Protein AF-A0A3B8RWH2-F1 (afdb_monomer_lite)

Secondary structure (DSSP, 8-state):
---PPPHHHHHHHHHHHHHHHHHSSPPPHHHHHHHHT--HHHHHHHHTT-

Structure (mmCIF, N/CA/C/O backbone):
data_AF-A0A3B8RWH2-F1
#
_entry.id   AF-A0A3B8RWH2-F1
#
loop_
_atom_site.group_PDB
_atom_site.id
_atom_site.type_symbol
_atom_site.label_atom_id
_atom_site.label_alt_id
_atom_site.label_comp_id
_atom_site.label_asym_id
_atom_site.label_entity_id
_atom_site.label_seq_id
_atom_site.pdbx_PDB_ins_code
_atom_site.Cartn_x
_atom_site.Cartn_y
_atom_site.Cartn_z
_atom_site.occupancy
_atom_site.B_iso_or_equiv
_atom_site.auth_seq_id
_atom_site.auth_comp_id
_atom_site.auth_asym_id
_atom_site.auth_atom_id
_atom_site.pdbx_PDB_model_num
ATOM 1 N N . MET A 1 1 ? -17.726 -11.880 14.393 1.00 44.94 1 MET A N 1
ATOM 2 C CA . MET A 1 1 ? -18.106 -10.521 13.956 1.00 44.94 1 MET A CA 1
ATOM 3 C C . MET A 1 1 ? -17.313 -10.225 12.697 1.00 44.94 1 MET A C 1
ATOM 5 O O . MET A 1 1 ? -16.091 -10.182 12.791 1.00 44.94 1 MET A O 1
ATOM 9 N N . GLU A 1 2 ? -17.961 -10.122 11.534 1.00 55.22 2 GLU A N 1
ATOM 10 C CA . GLU A 1 2 ? -17.283 -9.662 10.312 1.00 55.22 2 GLU A CA 1
ATOM 11 C C . GLU A 1 2 ? -16.646 -8.301 10.603 1.00 55.22 2 GLU A C 1
ATOM 13 O O . GLU A 1 2 ? -17.347 -7.322 10.870 1.00 55.22 2 GLU A O 1
ATOM 18 N N . HIS A 1 3 ? -15.317 -8.244 10.621 1.00 61.50 3 HIS A N 1
ATOM 19 C CA . HIS A 1 3 ? -14.608 -6.980 10.725 1.00 61.50 3 HIS A CA 1
ATOM 20 C C . HIS A 1 3 ? -14.722 -6.303 9.366 1.00 61.50 3 HIS A C 1
ATOM 22 O O . HIS A 1 3 ? -13.969 -6.601 8.443 1.00 61.50 3 HIS A O 1
ATOM 28 N N . LYS A 1 4 ? -15.720 -5.425 9.222 1.00 83.25 4 LYS A N 1
ATOM 29 C CA . LYS A 1 4 ? -15.826 -4.573 8.040 1.00 83.25 4 LYS A CA 1
ATOM 30 C C . LYS A 1 4 ? -14.533 -3.780 7.914 1.00 83.25 4 LYS A C 1
ATOM 32 O O . LYS A 1 4 ? -14.205 -2.986 8.795 1.00 83.25 4 LYS A O 1
ATOM 37 N N . TYR A 1 5 ? -13.829 -3.991 6.808 1.00 88.81 5 TYR A N 1
ATOM 38 C CA . TYR A 1 5 ? -12.677 -3.186 6.442 1.00 88.81 5 TYR A CA 1
ATOM 39 C C . TYR A 1 5 ? -13.025 -1.700 6.509 1.00 88.81 5 TYR A C 1
ATOM 41 O O . TYR A 1 5 ? -14.090 -1.258 6.065 1.00 88.81 5 TYR A O 1
ATOM 49 N N . THR A 1 6 ? -12.099 -0.911 7.040 1.00 93.94 6 THR A N 1
ATOM 50 C CA . THR A 1 6 ? -12.191 0.544 6.946 1.00 93.94 6 THR A CA 1
ATOM 51 C C . THR A 1 6 ? -12.130 0.970 5.481 1.00 93.94 6 THR A C 1
ATOM 53 O O . THR A 1 6 ? -11.572 0.276 4.629 1.00 93.94 6 THR A O 1
ATOM 56 N N . GLN A 1 7 ? -12.628 2.170 5.173 1.00 94.00 7 GLN A N 1
ATOM 57 C CA . GLN A 1 7 ? -12.525 2.714 3.814 1.00 94.00 7 GLN A CA 1
ATOM 58 C C . GLN A 1 7 ? -11.071 2.763 3.313 1.00 94.00 7 GLN A C 1
ATOM 60 O O . GLN A 1 7 ? -10.818 2.573 2.126 1.00 94.00 7 GLN A O 1
ATOM 65 N N . LYS A 1 8 ? -10.102 3.001 4.210 1.00 94.25 8 LYS A N 1
ATOM 66 C CA . LYS A 1 8 ? -8.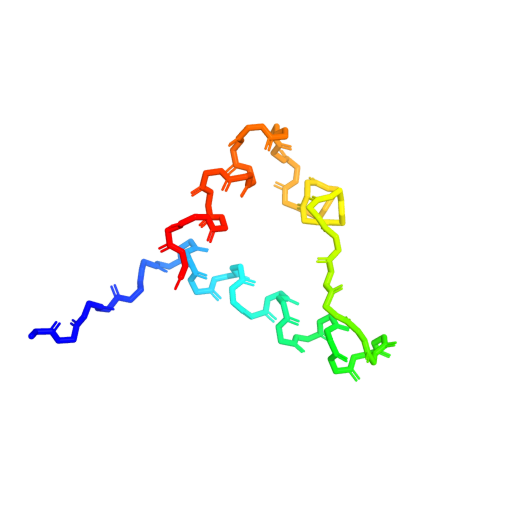677 3.026 3.857 1.00 94.25 8 LYS A CA 1
ATOM 67 C C . LYS A 1 8 ? -8.165 1.628 3.506 1.00 94.25 8 LYS A C 1
ATOM 69 O O . LYS A 1 8 ? -7.524 1.484 2.471 1.00 94.25 8 LYS A O 1
ATOM 74 N N . GLN A 1 9 ? -8.495 0.615 4.306 1.00 95.88 9 GLN A N 1
ATOM 75 C CA . GLN A 1 9 ? -8.155 -0.781 4.009 1.00 95.88 9 GLN A CA 1
ATOM 76 C C . GLN A 1 9 ? -8.795 -1.242 2.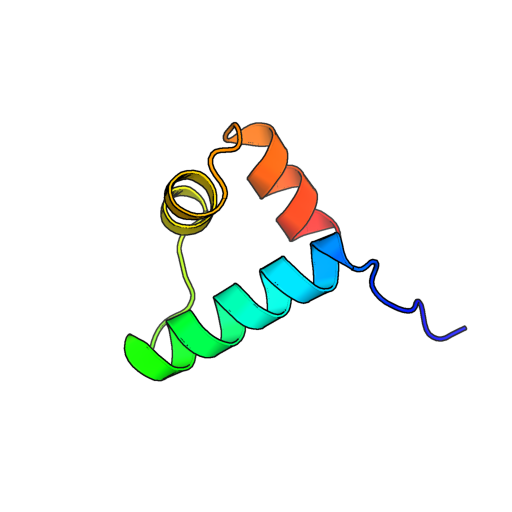691 1.00 95.88 9 GLN A C 1
ATOM 78 O O . GLN A 1 9 ? -8.116 -1.813 1.844 1.00 95.88 9 GLN A O 1
ATOM 83 N N . GLY A 1 10 ? -10.059 -0.879 2.447 1.00 96.19 10 GLY A N 1
ATOM 84 C CA . GLY A 1 10 ? -10.742 -1.163 1.182 1.00 96.19 10 GLY A CA 1
ATOM 85 C C . GLY A 1 10 ? -10.024 -0.586 -0.046 1.00 96.19 10 GLY A C 1
ATOM 86 O O . GLY A 1 10 ? -9.931 -1.255 -1.071 1.00 96.19 10 GLY A O 1
ATOM 87 N N . LYS A 1 11 ? -9.447 0.621 0.055 1.00 96.69 11 LYS A N 1
ATOM 88 C CA . LYS A 1 11 ? -8.634 1.209 -1.028 1.00 96.69 11 LYS A CA 1
ATOM 89 C C . LYS A 1 11 ? -7.349 0.420 -1.292 1.00 96.69 11 LYS A C 1
ATOM 91 O O . LYS A 1 11 ? -6.984 0.254 -2.452 1.00 96.69 11 LYS A O 1
ATOM 96 N N . TYR A 1 12 ? -6.682 -0.070 -0.247 1.00 97.25 12 TYR A N 1
ATOM 97 C CA . TYR A 1 12 ? -5.494 -0.916 -0.402 1.00 97.25 12 TYR A CA 1
ATOM 98 C C . TYR A 1 12 ? -5.845 -2.260 -1.044 1.00 97.25 12 TYR A C 1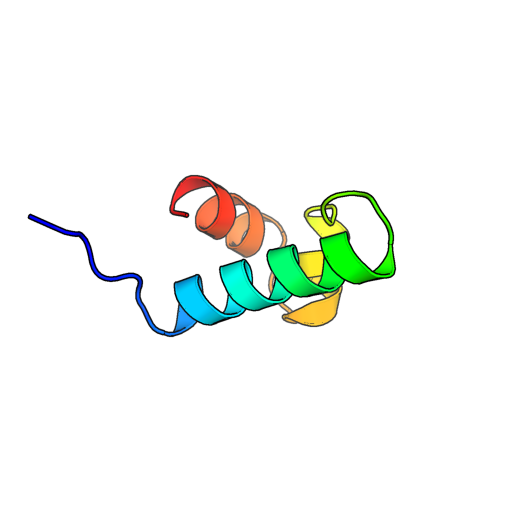
ATOM 100 O O . TYR A 1 12 ? -5.182 -2.669 -1.991 1.00 97.25 12 TYR A O 1
ATOM 108 N N . LEU A 1 13 ? -6.931 -2.900 -0.604 1.00 96.75 13 LEU A N 1
ATOM 109 C CA . LEU A 1 13 ? -7.417 -4.145 -1.207 1.00 96.75 13 LEU A CA 1
ATOM 110 C C . LEU A 1 13 ? -7.786 -3.958 -2.682 1.00 96.75 13 LEU A C 1
ATOM 112 O O . LEU A 1 13 ? -7.393 -4.766 -3.521 1.00 96.75 13 LEU A O 1
ATOM 116 N N . ALA A 1 14 ? -8.482 -2.867 -3.019 1.00 97.31 14 ALA A N 1
ATOM 117 C CA . ALA A 1 14 ? -8.798 -2.539 -4.406 1.00 97.31 14 ALA A CA 1
ATOM 118 C C . ALA A 1 14 ? -7.522 -2.349 -5.240 1.00 97.31 14 ALA A C 1
ATOM 120 O O . ALA A 1 14 ? -7.425 -2.887 -6.342 1.00 97.31 14 ALA A O 1
ATOM 121 N N . PHE A 1 15 ? -6.527 -1.636 -4.707 1.00 97.56 15 PHE A N 1
ATOM 122 C CA . PHE A 1 15 ? -5.240 -1.460 -5.376 1.00 97.56 15 PHE A CA 1
ATOM 123 C C . PHE A 1 15 ? -4.534 -2.798 -5.621 1.00 97.56 15 PHE A C 1
ATOM 125 O O . PHE A 1 15 ? -4.154 -3.069 -6.756 1.00 97.56 15 PHE A O 1
ATOM 132 N N . ILE A 1 16 ? -4.421 -3.660 -4.603 1.00 97.56 16 ILE A N 1
ATOM 133 C CA . ILE A 1 16 ? -3.806 -4.991 -4.731 1.00 97.56 16 ILE A CA 1
ATOM 134 C C . ILE A 1 16 ? -4.526 -5.816 -5.802 1.00 97.56 16 ILE A C 1
ATOM 136 O O . ILE A 1 16 ? -3.875 -6.397 -6.673 1.00 97.56 16 ILE A O 1
ATOM 140 N N . TYR A 1 17 ? -5.861 -5.826 -5.781 1.00 97.75 17 TYR A N 1
ATOM 141 C CA . TYR A 1 17 ? -6.677 -6.553 -6.751 1.00 97.75 17 TYR A CA 1
ATOM 142 C C . TYR A 1 17 ? -6.418 -6.087 -8.190 1.00 97.75 17 TYR A C 1
ATOM 144 O O . TYR A 1 17 ? -6.102 -6.902 -9.059 1.00 97.75 17 TYR A O 1
ATOM 152 N N . TYR A 1 18 ? -6.516 -4.781 -8.454 1.00 98.25 18 TYR A N 1
ATOM 153 C CA . TYR A 1 18 ? -6.317 -4.247 -9.803 1.00 98.25 18 TYR A CA 1
ATOM 154 C C . TYR A 1 18 ? -4.866 -4.357 -10.264 1.00 98.25 18 TYR A C 1
ATOM 156 O O . TYR A 1 18 ? -4.632 -4.708 -11.419 1.00 98.25 18 TYR A O 1
ATOM 164 N N . TYR A 1 19 ? -3.899 -4.119 -9.376 1.00 98.19 19 TYR A N 1
ATOM 165 C CA . TYR A 1 19 ? -2.485 -4.283 -9.696 1.00 98.19 19 TYR A CA 1
ATOM 166 C C . TYR A 1 19 ? -2.203 -5.724 -10.122 1.00 98.19 19 TYR A C 1
ATOM 168 O O . TYR A 1 19 ? -1.646 -5.933 -11.197 1.00 98.19 19 TYR A O 1
ATOM 176 N N . THR A 1 20 ? -2.677 -6.703 -9.344 1.00 97.69 20 THR A N 1
ATOM 177 C CA . THR A 1 20 ? -2.517 -8.133 -9.65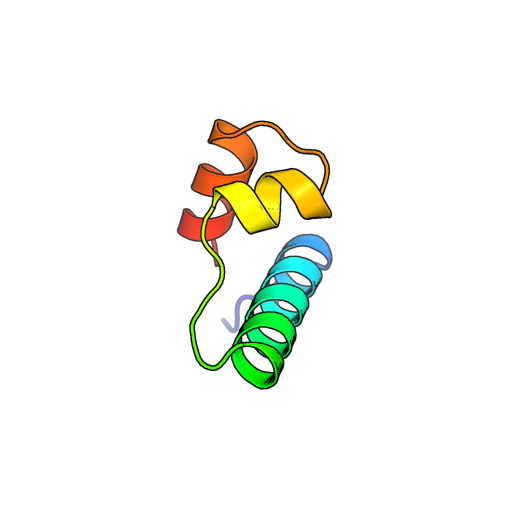3 1.00 97.69 20 THR A CA 1
ATOM 178 C C . THR A 1 20 ? -3.197 -8.498 -10.966 1.00 97.69 20 THR A C 1
ATOM 180 O O . THR A 1 20 ? -2.633 -9.231 -11.773 1.00 97.69 20 THR A O 1
ATOM 183 N N . ARG A 1 21 ? -4.389 -7.951 -11.229 1.00 97.69 21 ARG A N 1
ATOM 184 C CA . ARG A 1 21 ? -5.123 -8.203 -12.474 1.00 97.69 21 ARG A CA 1
ATOM 185 C C . ARG A 1 21 ? -4.403 -7.665 -13.715 1.00 97.69 21 ARG A C 1
ATOM 187 O O . ARG A 1 21 ? -4.529 -8.265 -14.776 1.00 97.69 21 ARG A O 1
ATOM 194 N N . ILE A 1 22 ? -3.690 -6.547 -13.590 1.00 97.50 22 ILE A N 1
ATOM 195 C CA . ILE A 1 22 ? -2.974 -5.903 -14.703 1.00 97.50 22 ILE A CA 1
ATOM 196 C C . ILE A 1 22 ? -1.581 -6.515 -14.901 1.00 97.50 22 ILE A C 1
ATOM 198 O O . ILE A 1 22 ? -1.188 -6.764 -16.036 1.00 97.50 22 ILE A O 1
ATOM 202 N N . HIS A 1 23 ? -0.841 -6.762 -13.818 1.00 96.94 23 HIS A N 1
ATOM 203 C CA . HIS A 1 23 ? 0.572 -7.161 -13.875 1.00 96.94 23 HIS A CA 1
ATOM 204 C C . HIS A 1 23 ? 0.784 -8.677 -13.759 1.00 96.94 23 HIS A C 1
ATOM 206 O O . HIS A 1 23 ? 1.853 -9.175 -14.097 1.00 96.94 23 HIS A O 1
ATOM 212 N N . GLY A 1 24 ? -0.214 -9.424 -13.277 1.00 97.50 24 GLY A N 1
ATOM 213 C CA . GLY A 1 24 ? -0.124 -10.871 -13.063 1.00 97.50 24 GLY A CA 1
ATOM 214 C C . GLY A 1 24 ? 0.596 -11.285 -11.774 1.00 97.50 24 GLY A C 1
ATOM 215 O O . GLY A 1 24 ? 0.727 -12.478 -11.516 1.00 97.50 24 GLY A O 1
ATOM 216 N N . TYR A 1 25 ? 1.038 -10.330 -10.951 1.00 96.94 25 TYR A N 1
ATOM 217 C CA . TYR A 1 25 ? 1.664 -10.565 -9.647 1.00 96.94 25 TYR A CA 1
ATOM 218 C C . TYR A 1 25 ? 1.256 -9.467 -8.642 1.00 96.94 25 TYR A C 1
ATOM 220 O O . TYR A 1 25 ? 0.865 -8.374 -9.065 1.00 96.94 25 TYR A O 1
ATOM 228 N N . PRO A 1 26 ? 1.289 -9.737 -7.322 1.00 96.19 26 PRO A N 1
ATOM 229 C CA . PRO A 1 26 ? 0.908 -8.753 -6.308 1.00 96.19 26 PRO A CA 1
ATOM 230 C C . PRO A 1 26 ? 1.909 -7.586 -6.232 1.00 96.19 26 PRO A C 1
ATOM 232 O O . PRO A 1 26 ? 3.099 -7.792 -6.464 1.00 96.19 26 PRO A O 1
ATOM 235 N N . PRO A 1 27 ? 1.463 -6.370 -5.873 1.00 97.81 27 PRO A N 1
ATOM 236 C CA . PRO A 1 27 ? 2.353 -5.216 -5.765 1.00 97.81 27 PRO A CA 1
ATOM 237 C C . PRO A 1 27 ? 3.379 -5.394 -4.643 1.00 97.81 27 PRO A C 1
ATOM 239 O O . PRO A 1 27 ? 3.068 -5.949 -3.585 1.00 97.81 27 PRO A O 1
ATOM 242 N N . ALA A 1 28 ? 4.575 -4.838 -4.828 1.00 97.81 28 ALA A N 1
ATOM 243 C CA . ALA A 1 28 ? 5.523 -4.676 -3.735 1.00 97.81 28 ALA A CA 1
ATOM 244 C C . ALA A 1 28 ? 5.064 -3.553 -2.786 1.00 97.81 28 ALA A C 1
ATOM 246 O O . ALA A 1 28 ? 4.313 -2.649 -3.165 1.00 97.81 28 ALA A O 1
ATOM 247 N N . GLU A 1 29 ? 5.575 -3.539 -1.549 1.00 97.31 29 GLU A N 1
ATOM 248 C CA . GLU A 1 29 ? 5.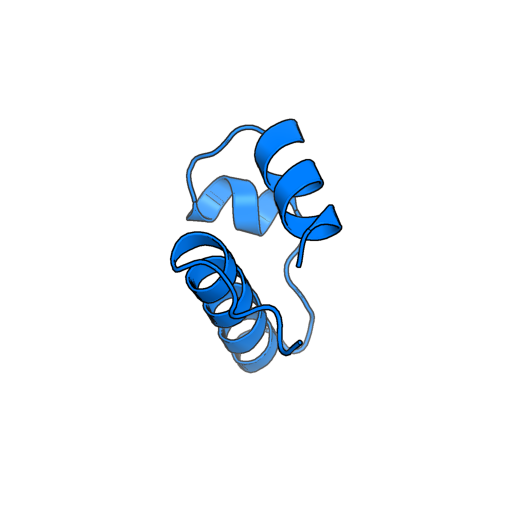312 -2.425 -0.627 1.00 97.31 29 GLU A CA 1
ATOM 249 C C . GLU A 1 29 ? 5.751 -1.076 -1.218 1.00 97.31 29 GLU A C 1
ATOM 251 O O . GLU A 1 29 ? 5.065 -0.073 -1.033 1.00 97.31 29 GLU A O 1
ATOM 256 N N . ALA A 1 30 ? 6.838 -1.053 -1.995 1.00 97.50 30 ALA A N 1
ATOM 257 C CA . ALA A 1 30 ? 7.304 0.143 -2.693 1.00 97.50 30 ALA A CA 1
ATOM 258 C C . ALA A 1 30 ? 6.284 0.672 -3.722 1.00 97.50 30 ALA A C 1
ATOM 260 O O . ALA A 1 30 ? 6.109 1.885 -3.839 1.00 97.50 30 ALA A O 1
ATOM 261 N N . ASP A 1 31 ? 5.557 -0.204 -4.425 1.00 97.81 31 ASP A N 1
ATOM 262 C CA . ASP A 1 31 ? 4.505 0.207 -5.366 1.00 97.81 31 ASP A CA 1
ATOM 263 C C . ASP A 1 31 ? 3.349 0.890 -4.629 1.00 97.81 31 ASP A C 1
ATOM 265 O O . ASP A 1 31 ? 2.859 1.944 -5.043 1.00 97.81 31 ASP A O 1
ATOM 269 N N . MET A 1 32 ? 2.958 0.327 -3.483 1.00 97.50 32 MET A N 1
ATOM 270 C CA . MET A 1 32 ? 1.932 0.907 -2.616 1.00 97.50 32 MET A CA 1
ATOM 271 C C . MET A 1 32 ? 2.389 2.244 -2.016 1.00 97.50 32 MET A C 1
ATOM 273 O O . MET A 1 32 ? 1.612 3.199 -2.003 1.00 97.50 32 MET A O 1
ATOM 277 N N . GLN A 1 33 ? 3.648 2.359 -1.579 1.00 97.75 33 GLN A N 1
ATOM 278 C CA . GLN A 1 33 ? 4.225 3.624 -1.101 1.00 97.75 33 GLN A CA 1
ATOM 279 C C . GLN A 1 33 ? 4.168 4.697 -2.195 1.00 97.75 33 GLN A C 1
ATOM 281 O O . GLN A 1 33 ? 3.703 5.814 -1.952 1.00 97.75 33 GLN A O 1
ATOM 286 N N . ASN A 1 34 ? 4.573 4.341 -3.416 1.00 97.50 34 ASN A N 1
ATOM 287 C CA . ASN A 1 34 ? 4.589 5.242 -4.564 1.00 97.50 34 ASN A CA 1
ATOM 288 C C . ASN A 1 34 ? 3.187 5.683 -4.993 1.00 97.50 34 ASN A C 1
ATOM 290 O O . ASN A 1 34 ? 3.013 6.850 -5.358 1.00 97.50 34 ASN A O 1
ATOM 294 N N . TYR A 1 35 ? 2.201 4.785 -4.940 1.00 96.88 35 TYR A N 1
ATOM 295 C CA . TYR A 1 35 ? 0.818 5.087 -5.303 1.00 96.88 35 TYR A CA 1
ATOM 296 C C . TYR A 1 35 ? 0.107 5.921 -4.230 1.00 96.88 35 TYR A C 1
ATOM 298 O O . TYR A 1 35 ? -0.463 6.969 -4.532 1.00 96.88 35 TYR A O 1
ATOM 306 N N . PHE A 1 36 ? 0.174 5.496 -2.966 1.00 96.56 36 PHE A N 1
ATOM 307 C CA . PHE A 1 36 ? -0.534 6.145 -1.858 1.00 96.56 36 PHE A CA 1
ATOM 308 C C . PHE A 1 36 ? 0.212 7.340 -1.251 1.00 96.56 36 PHE A C 1
ATOM 310 O O . PHE A 1 36 ? -0.366 8.035 -0.417 1.00 96.56 36 PHE A O 1
ATOM 317 N N . LYS A 1 37 ? 1.465 7.591 -1.657 1.00 97.56 37 LYS A N 1
ATOM 318 C CA . LYS A 1 37 ? 2.321 8.684 -1.158 1.00 97.56 37 LYS A CA 1
ATOM 319 C C . LYS A 1 37 ? 2.467 8.667 0.365 1.00 97.56 37 LYS A C 1
ATOM 321 O O . LYS A 1 37 ? 2.339 9.687 1.037 1.00 97.56 37 LYS A O 1
ATOM 326 N N . VAL A 1 38 ? 2.723 7.483 0.909 1.00 96.06 38 VAL A N 1
ATOM 327 C CA . VAL A 1 38 ? 2.907 7.257 2.348 1.00 96.06 38 VAL A CA 1
ATOM 328 C C . VAL A 1 38 ? 4.311 6.742 2.641 1.00 96.06 38 VAL A C 1
ATOM 330 O O . VAL A 1 38 ? 5.002 6.237 1.758 1.00 96.06 38 VAL A O 1
ATOM 333 N N . SER A 1 39 ? 4.730 6.858 3.899 1.00 97.25 39 SER A N 1
ATOM 334 C CA . SER A 1 39 ? 6.033 6.359 4.328 1.00 97.25 39 SER A CA 1
ATOM 335 C C . SER A 1 39 ? 6.095 4.823 4.306 1.00 97.25 39 SER A C 1
ATOM 337 O O . SER A 1 39 ? 5.065 4.167 4.504 1.00 97.25 39 SER A O 1
ATOM 339 N N . PRO A 1 40 ? 7.297 4.235 4.154 1.00 96.50 40 PRO A N 1
ATOM 340 C CA . PRO A 1 40 ? 7.482 2.791 4.231 1.00 96.50 40 PRO A CA 1
ATOM 341 C C . PRO A 1 40 ? 6.854 2.100 5.448 1.00 96.50 40 PRO A C 1
ATOM 343 O O . PRO A 1 40 ? 6.074 1.167 5.244 1.00 96.50 40 PRO A O 1
ATOM 346 N N . PRO A 1 41 ? 7.058 2.576 6.695 1.00 97.56 41 PRO A N 1
ATOM 347 C CA . PRO A 1 41 ? 6.437 1.937 7.855 1.00 97.56 41 PRO A CA 1
ATOM 348 C C . PRO A 1 41 ? 4.903 2.010 7.832 1.00 97.56 41 PRO A C 1
ATOM 350 O O . PRO A 1 41 ? 4.245 1.122 8.365 1.00 97.56 41 PRO A O 1
ATOM 353 N N . SER A 1 42 ? 4.310 3.022 7.188 1.00 96.50 42 SER A N 1
ATOM 354 C CA . SER A 1 42 ? 2.848 3.134 7.086 1.00 96.50 42 SER A CA 1
ATOM 355 C C . SER A 1 42 ? 2.244 2.068 6.174 1.00 96.50 42 SER A C 1
ATOM 357 O O . SER A 1 42 ? 1.163 1.560 6.469 1.00 96.50 42 SER A O 1
ATOM 359 N N . VAL A 1 43 ? 2.916 1.746 5.063 1.00 96.94 43 VAL A N 1
ATOM 360 C CA . VAL A 1 43 ? 2.475 0.666 4.165 1.00 96.94 43 VAL A CA 1
ATOM 361 C C . VAL A 1 43 ? 2.658 -0.675 4.836 1.00 96.94 43 VAL A C 1
ATOM 363 O O . VAL A 1 43 ? 1.711 -1.453 4.849 1.00 96.94 43 VAL A O 1
ATOM 366 N N . HIS A 1 44 ? 3.820 -0.907 5.444 1.00 97.38 44 HIS A N 1
ATOM 367 C CA . HIS A 1 44 ? 4.084 -2.151 6.152 1.00 97.38 44 HIS A CA 1
ATOM 368 C C . HIS A 1 44 ? 3.018 -2.413 7.225 1.00 97.38 44 HIS A C 1
ATOM 370 O O . HIS A 1 44 ? 2.379 -3.463 7.241 1.00 97.38 44 HIS A O 1
ATOM 376 N N . GLN A 1 45 ? 2.722 -1.401 8.049 1.00 97.25 45 GLN A N 1
ATOM 377 C CA . GLN A 1 45 ? 1.679 -1.517 9.062 1.00 97.25 45 GLN A CA 1
ATOM 378 C C . GLN A 1 45 ? 0.290 -1.741 8.453 1.00 97.25 45 GLN A C 1
ATOM 380 O O . GLN A 1 45 ? -0.493 -2.501 9.013 1.00 97.25 45 GLN A O 1
ATOM 385 N N . MET A 1 46 ? -0.031 -1.101 7.323 1.00 96.69 46 MET A N 1
ATOM 386 C CA . MET A 1 46 ? -1.296 -1.347 6.630 1.00 96.69 46 MET A CA 1
ATOM 387 C C . MET A 1 46 ? -1.393 -2.807 6.187 1.00 96.69 46 MET A C 1
ATOM 389 O O . MET A 1 46 ? -2.385 -3.447 6.512 1.00 96.69 46 MET A O 1
ATOM 393 N N . VAL A 1 47 ? -0.364 -3.344 5.527 1.00 95.44 47 VAL A N 1
ATOM 394 C CA . VAL A 1 47 ? -0.328 -4.736 5.047 1.00 95.44 47 VAL A CA 1
ATOM 395 C C . VAL A 1 47 ? -0.516 -5.733 6.193 1.00 95.44 47 VAL A C 1
ATOM 397 O O . VAL A 1 47 ? -1.269 -6.684 6.033 1.00 95.44 47 VAL A O 1
ATOM 400 N N . LEU A 1 48 ? 0.069 -5.483 7.368 1.00 96.25 48 LEU A N 1
ATOM 401 C CA . LEU A 1 48 ? -0.133 -6.324 8.559 1.00 96.25 48 LEU A CA 1
ATOM 402 C C . LEU A 1 48 ? -1.570 -6.304 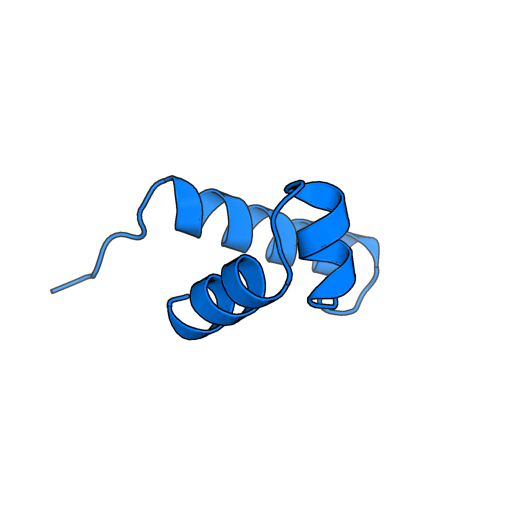9.115 1.00 96.25 48 LEU A C 1
ATOM 404 O O . LEU A 1 48 ? -1.916 -7.142 9.945 1.00 96.25 48 LEU A O 1
ATOM 408 N N . THR A 1 49 ? -2.388 -5.328 8.716 1.00 93.19 49 THR A N 1
ATOM 409 C CA . THR A 1 49 ? -3.763 -5.129 9.212 1.00 93.19 49 THR A CA 1
ATOM 410 C C . THR A 1 49 ? -4.847 -5.441 8.179 1.00 93.19 49 THR A C 1
ATOM 412 O O . THR A 1 49 ? -6.027 -5.225 8.473 1.00 93.19 49 THR A O 1
ATOM 415 N N . LEU A 1 50 ? -4.465 -5.860 6.969 1.00 88.50 50 LEU A N 1
ATOM 416 C CA . LEU A 1 50 ? -5.369 -6.283 5.892 1.00 88.50 50 LEU A CA 1
ATOM 417 C C . LEU A 1 50 ? -5.694 -7.775 6.005 1.00 88.50 50 LEU A C 1
ATOM 419 O O . LEU A 1 50 ? -6.873 -8.115 5.745 1.00 88.50 50 LEU A O 1
#

Sequence (50 aa):
MEHKYTQKQGKYLAFIYYYTRIHGYPPAEADMQNYFKVSPPSVHQMVLTL

Radius of gyration: 11.04 Å; chains: 1; bounding box: 26×20×29 Å

Foldseek 3Di:
DPPPDDPVLVVVVVVQVVVCVVVVDGDDLVVVCVVVVDDSVVSVVSVVVD

pLDDT: mean 93.66, std 10.53, range [44.94, 98.25]